Protein AF-V6LAR4-F1 (afdb_monomer)

pLDDT: mean 76.79, std 11.55, range [45.31, 94.69]

Mean predicted aligned error: 15.52 Å

Structure (mmCIF, N/CA/C/O backbone):
data_AF-V6LAR4-F1
#
_entry.id   AF-V6LAR4-F1
#
loop_
_atom_site.group_PDB
_atom_site.id
_atom_site.type_symbol
_atom_site.label_atom_id
_atom_site.label_alt_id
_atom_site.label_comp_id
_atom_site.label_asym_id
_atom_site.label_entity_id
_atom_site.label_seq_id
_atom_site.pdbx_PDB_ins_code
_atom_site.Cartn_x
_atom_site.Cartn_y
_atom_site.Cartn_z
_atom_site.occupancy
_atom_site.B_iso_or_equiv
_atom_site.auth_seq_id
_atom_site.auth_comp_id
_atom_site.auth_asym_id
_atom_site.auth_atom_id
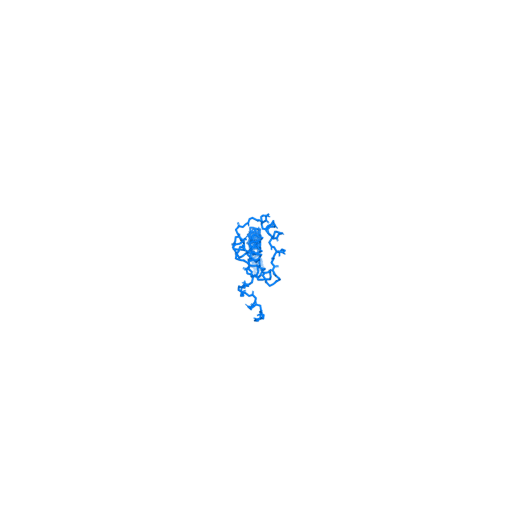_atom_site.pdbx_PDB_model_num
ATOM 1 N N . MET A 1 1 ? -13.701 -19.836 -0.877 1.00 48.59 1 MET A N 1
ATOM 2 C CA . MET A 1 1 ? -13.641 -19.803 0.601 1.00 48.59 1 MET A CA 1
ATOM 3 C C . MET A 1 1 ? -14.770 -20.682 1.117 1.00 48.59 1 MET A C 1
ATOM 5 O O . MET A 1 1 ? -15.840 -20.598 0.533 1.00 48.59 1 MET A O 1
ATOM 9 N N . SER A 1 2 ? -14.527 -21.601 2.062 1.00 45.31 2 SER A N 1
ATOM 10 C CA . SER A 1 2 ? -15.538 -22.602 2.454 1.00 45.31 2 SER A CA 1
ATOM 11 C C . SER A 1 2 ? -16.673 -21.977 3.279 1.00 45.31 2 SER A C 1
ATOM 13 O O . SER A 1 2 ? -16.447 -21.053 4.059 1.00 45.31 2 SER A O 1
ATOM 15 N N . ASP A 1 3 ? -17.891 -22.502 3.130 1.00 54.44 3 ASP A N 1
ATOM 16 C CA . ASP A 1 3 ? -19.118 -22.013 3.788 1.00 54.44 3 ASP A CA 1
ATOM 17 C C . ASP A 1 3 ? -19.076 -22.026 5.329 1.00 54.44 3 ASP A C 1
ATOM 19 O O . ASP A 1 3 ? -19.918 -21.412 5.984 1.00 54.44 3 ASP A O 1
ATOM 23 N N . GLN A 1 4 ? -18.079 -22.672 5.941 1.00 53.44 4 GLN A N 1
ATOM 24 C CA . GLN A 1 4 ? -17.908 -22.680 7.396 1.00 53.44 4 GLN A CA 1
ATOM 25 C C . GLN A 1 4 ? -17.614 -21.291 7.976 1.00 53.44 4 GLN A C 1
ATOM 27 O O . GLN A 1 4 ? -17.989 -21.021 9.114 1.00 53.44 4 GLN A O 1
ATOM 32 N N . TYR A 1 5 ? -16.990 -20.387 7.214 1.00 52.25 5 TYR A N 1
ATOM 33 C CA . TYR A 1 5 ? -16.626 -19.063 7.732 1.00 52.25 5 TYR A CA 1
ATOM 34 C C . TYR A 1 5 ? -17.826 -18.120 7.882 1.00 52.25 5 TYR A C 1
ATOM 36 O O . TYR A 1 5 ? -17.814 -17.247 8.746 1.00 52.25 5 TYR A O 1
ATOM 44 N N . VAL A 1 6 ? -18.892 -18.327 7.101 1.00 54.88 6 VAL A N 1
ATOM 45 C CA . VAL A 1 6 ? -20.103 -17.490 7.138 1.00 54.88 6 VAL A CA 1
ATOM 46 C C . VAL A 1 6 ? -20.845 -17.637 8.471 1.00 54.88 6 VAL A C 1
ATOM 48 O O . VAL A 1 6 ? -21.427 -16.672 8.963 1.00 54.88 6 VAL A O 1
ATOM 51 N N . GLN A 1 7 ? -20.765 -18.808 9.111 1.00 53.41 7 GLN A N 1
ATOM 52 C CA . GLN A 1 7 ? -21.404 -19.062 10.409 1.00 53.41 7 GLN A CA 1
ATOM 53 C C . GLN A 1 7 ? -20.798 -18.218 11.542 1.00 53.41 7 GLN A C 1
ATOM 55 O O . GLN A 1 7 ? -21.497 -17.873 12.491 1.00 53.41 7 GLN A O 1
ATOM 60 N N . TYR A 1 8 ? -19.536 -17.801 11.408 1.00 52.38 8 TYR A N 1
ATOM 61 C CA . TYR A 1 8 ? -18.865 -16.901 12.353 1.00 52.38 8 TYR A CA 1
ATOM 62 C C . TYR A 1 8 ? -19.135 -15.413 12.063 1.00 52.38 8 TYR A C 1
ATOM 64 O O . TYR A 1 8 ? -18.681 -14.536 12.782 1.00 52.38 8 TYR A O 1
ATOM 72 N N . LEU A 1 9 ? -19.907 -15.067 11.031 1.00 53.66 9 LEU A N 1
ATOM 73 C CA . LEU A 1 9 ? -20.339 -13.677 10.823 1.00 53.66 9 LEU A CA 1
ATOM 74 C C . LEU A 1 9 ? -21.584 -13.322 11.654 1.00 53.66 9 LEU A C 1
ATOM 76 O O . LEU A 1 9 ? -21.984 -12.155 11.704 1.00 53.66 9 LEU A O 1
ATOM 80 N N . ILE A 1 10 ? -22.190 -14.306 12.323 1.00 61.09 10 ILE A N 1
ATOM 81 C CA . ILE A 1 10 ? -23.374 -14.131 13.167 1.00 61.09 10 ILE A CA 1
ATOM 82 C C . ILE A 1 10 ? -22.984 -13.330 14.420 1.00 61.09 10 ILE A C 1
ATOM 84 O O . ILE A 1 10 ? -21.944 -13.572 15.028 1.00 61.09 10 ILE A O 1
ATOM 88 N N . LYS A 1 11 ? -23.799 -12.325 14.784 1.00 61.44 11 LYS A N 1
ATOM 89 C CA . LYS A 1 11 ? -23.623 -11.554 16.028 1.00 61.44 11 LYS A CA 1
ATOM 90 C C . LYS A 1 11 ? -23.565 -12.538 17.195 1.00 61.44 11 LYS A C 1
ATOM 92 O O . LYS A 1 11 ? -24.507 -13.302 17.364 1.00 61.44 11 LYS A O 1
ATOM 97 N N . ASP A 1 12 ? -22.488 -12.492 17.971 1.00 66.38 12 ASP A N 1
ATOM 98 C CA . ASP A 1 12 ? -22.388 -13.265 19.204 1.00 66.38 12 ASP A CA 1
ATOM 99 C C . ASP A 1 12 ? -23.382 -12.666 20.223 1.00 66.38 12 ASP A C 1
ATOM 101 O O . ASP A 1 12 ? -23.216 -11.498 20.609 1.00 66.38 12 ASP A O 1
ATOM 105 N N . PRO A 1 13 ? -24.455 -13.397 20.587 1.00 69.00 13 PRO A N 1
ATOM 106 C CA . PRO A 1 13 ? -25.470 -12.904 21.511 1.00 69.00 13 PRO A CA 1
ATOM 107 C C . PRO A 1 13 ? -24.950 -12.807 22.950 1.00 69.00 13 PRO A C 1
ATOM 109 O O . PRO A 1 13 ? -25.534 -12.070 23.741 1.00 69.00 13 PRO A O 1
ATOM 112 N N . ASP A 1 14 ? -23.848 -13.492 23.271 1.00 70.06 14 ASP A N 1
ATOM 113 C CA . ASP A 1 14 ? -23.252 -13.515 24.608 1.00 70.06 14 ASP A CA 1
ATOM 114 C C . ASP A 1 14 ? -22.237 -12.380 24.809 1.00 70.06 14 ASP A C 1
ATOM 116 O O . ASP A 1 14 ? -21.731 -12.166 25.911 1.00 70.06 14 ASP A O 1
ATOM 120 N N . THR A 1 15 ? -21.939 -11.616 23.753 1.00 68.00 15 THR A N 1
ATOM 121 C CA . THR A 1 15 ? -21.092 -10.428 23.864 1.00 68.00 15 THR A CA 1
ATOM 122 C C . THR A 1 15 ? -21.877 -9.284 24.517 1.00 68.00 15 THR A C 1
ATOM 124 O O . THR A 1 15 ? -22.921 -8.887 23.989 1.00 68.00 15 THR A O 1
ATOM 127 N N . PRO A 1 16 ? -21.375 -8.708 25.624 1.00 76.62 16 PRO A N 1
ATOM 128 C CA . PRO A 1 16 ? -21.995 -7.561 26.279 1.00 76.62 16 PRO A CA 1
ATOM 129 C C . PRO A 1 16 ? -22.256 -6.386 25.318 1.00 76.62 16 PRO A C 1
ATOM 131 O O . PRO A 1 16 ? -21.457 -6.106 24.422 1.00 76.62 16 PRO A O 1
ATOM 134 N N . GLN A 1 17 ? -23.383 -5.686 25.488 1.00 78.31 17 GLN A N 1
ATOM 135 C CA . GLN A 1 17 ? -23.790 -4.604 24.577 1.00 78.31 17 GLN A CA 1
ATOM 136 C C . GLN A 1 17 ? -22.780 -3.444 24.541 1.00 78.31 17 GLN A C 1
ATOM 138 O O . GLN A 1 17 ? -22.516 -2.900 23.474 1.00 78.31 17 GLN A O 1
ATOM 143 N N . ASP A 1 18 ? -22.154 -3.119 25.672 1.00 78.62 18 ASP A N 1
ATOM 144 C CA . ASP A 1 18 ? -21.065 -2.138 25.757 1.00 78.62 18 ASP A CA 1
ATOM 145 C C . ASP A 1 18 ? -19.860 -2.531 24.886 1.00 78.62 18 ASP A C 1
ATOM 147 O O . ASP A 1 18 ? -19.221 -1.680 24.269 1.00 78.62 18 ASP A O 1
ATOM 151 N N . THR A 1 19 ? -19.584 -3.830 24.779 1.00 71.56 19 THR A N 1
ATOM 152 C CA . THR A 1 19 ? -18.537 -4.377 23.914 1.00 71.56 19 THR A CA 1
ATOM 153 C C . THR A 1 19 ? -18.937 -4.286 22.440 1.00 71.56 19 THR A C 1
ATOM 155 O O . THR A 1 19 ? -18.099 -3.943 21.608 1.00 71.56 19 THR A O 1
ATOM 158 N N . HIS A 1 20 ? -20.213 -4.513 22.099 1.00 73.75 20 HIS A N 1
ATOM 159 C CA . HIS A 1 20 ? -20.730 -4.272 20.741 1.00 73.75 20 HIS A CA 1
ATOM 160 C C . HIS A 1 20 ? -20.612 -2.800 20.333 1.00 73.75 20 HIS A C 1
ATOM 162 O O . HIS A 1 20 ? -20.151 -2.508 19.228 1.00 73.75 20 HIS A O 1
ATOM 168 N N . ASP A 1 21 ? -20.980 -1.880 21.222 1.00 80.00 21 ASP A N 1
ATOM 169 C CA . ASP A 1 21 ? -20.901 -0.439 20.967 1.00 80.00 21 ASP A CA 1
ATOM 170 C C . ASP A 1 21 ? -19.437 0.009 20.824 1.00 80.00 21 ASP A C 1
ATOM 172 O O . ASP A 1 21 ? -19.090 0.763 19.912 1.00 80.00 21 ASP A O 1
ATOM 176 N N . ALA A 1 22 ? -18.543 -0.531 21.660 1.00 77.25 22 ALA A N 1
ATOM 177 C CA . ALA A 1 22 ? -17.107 -0.297 21.557 1.00 77.25 22 ALA A CA 1
ATOM 178 C C . ALA A 1 22 ? -16.518 -0.829 20.237 1.00 77.25 22 ALA A C 1
ATOM 180 O O . ALA A 1 22 ? -15.659 -0.169 19.651 1.00 77.25 22 ALA A O 1
ATOM 181 N N . ILE A 1 23 ? -16.970 -1.995 19.753 1.00 79.94 23 ILE A N 1
ATOM 182 C CA . ILE A 1 23 ? -16.545 -2.570 18.465 1.00 79.94 23 ILE A CA 1
ATOM 183 C C . ILE A 1 23 ? -16.976 -1.670 17.301 1.00 79.94 23 ILE A C 1
ATOM 185 O O . ILE A 1 23 ? -16.2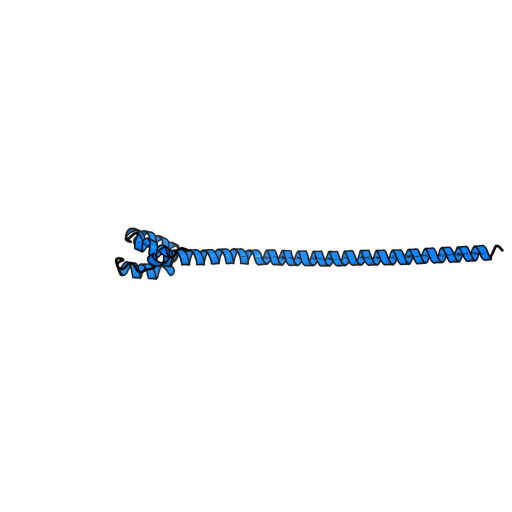04 -1.478 16.362 1.00 79.94 23 ILE A O 1
ATOM 189 N N . ALA A 1 24 ? -18.179 -1.094 17.358 1.00 80.81 24 ALA A N 1
ATOM 190 C CA . ALA A 1 24 ? -18.689 -0.213 16.308 1.00 80.81 24 ALA A CA 1
ATOM 191 C C . ALA A 1 24 ? -17.861 1.077 16.152 1.00 80.81 24 ALA A C 1
ATOM 193 O O . ALA A 1 24 ? -17.756 1.603 15.046 1.00 80.81 24 ALA A O 1
ATOM 194 N N . LEU A 1 25 ? -17.245 1.556 17.237 1.00 84.50 25 LEU A N 1
ATOM 195 C CA . LEU A 1 25 ? -16.359 2.725 17.233 1.00 84.50 25 LEU A CA 1
ATOM 196 C C . LEU A 1 25 ? -14.946 2.410 16.727 1.00 84.50 25 LEU A C 1
ATOM 198 O O . LEU A 1 25 ? -14.218 3.318 16.340 1.00 84.50 25 LEU A O 1
ATOM 202 N N . TYR A 1 26 ? -14.541 1.140 16.702 1.00 85.56 26 TYR A N 1
ATOM 203 C CA . TYR A 1 26 ? -13.178 0.743 16.351 1.00 85.56 26 TYR A CA 1
ATOM 204 C C . TYR A 1 26 ? -12.663 1.290 15.002 1.00 85.56 26 TYR A C 1
ATOM 206 O O . TYR A 1 26 ? -11.536 1.788 14.972 1.00 85.56 26 TYR A O 1
ATOM 214 N N . PRO A 1 27 ? -13.441 1.268 13.895 1.00 81.56 27 PRO A N 1
ATOM 215 C CA . PRO A 1 27 ? -12.965 1.739 12.591 1.00 81.56 27 PRO A CA 1
ATOM 216 C C . PRO A 1 27 ? -12.673 3.240 12.526 1.00 81.56 27 PRO A C 1
ATOM 218 O O . PRO A 1 27 ? -11.991 3.679 11.604 1.00 81.56 27 PRO A O 1
ATOM 221 N N . THR A 1 28 ? -13.216 4.034 13.455 1.00 84.88 28 THR A N 1
ATOM 222 C CA . THR A 1 28 ? -13.037 5.493 13.471 1.00 84.88 28 THR A CA 1
ATOM 223 C C . THR A 1 28 ? -11.845 5.932 14.315 1.00 84.88 28 THR A C 1
ATOM 225 O O . THR A 1 28 ? -11.520 7.114 14.337 1.00 84.88 28 THR A O 1
ATOM 228 N N . LEU A 1 29 ? -11.222 5.002 15.039 1.00 84.31 29 LEU A N 1
ATOM 229 C CA . LEU A 1 29 ? -10.067 5.269 15.888 1.00 84.31 29 LEU A CA 1
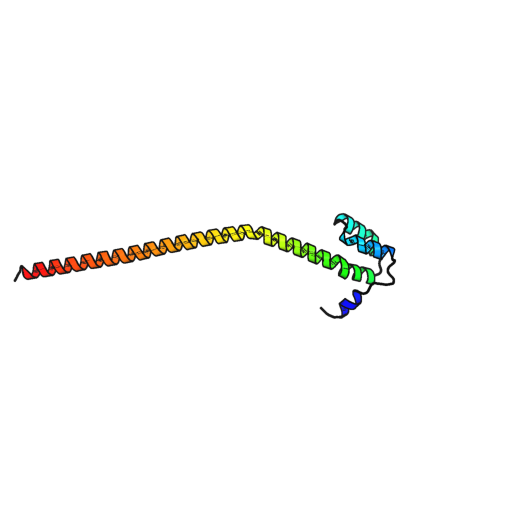ATOM 230 C C . LEU A 1 29 ? -8.794 5.407 15.046 1.00 84.31 29 LEU A C 1
ATOM 232 O O . LEU A 1 29 ? -8.610 4.689 14.059 1.00 84.31 29 LEU A O 1
ATOM 236 N N . THR A 1 30 ? -7.876 6.267 15.485 1.00 86.81 30 THR A N 1
ATOM 237 C CA . THR A 1 30 ? -6.505 6.320 14.955 1.00 86.81 30 THR A CA 1
ATOM 238 C C . THR A 1 30 ? -5.749 5.018 15.241 1.00 86.81 30 THR A C 1
ATOM 240 O O . THR A 1 30 ? -6.108 4.256 16.138 1.00 86.81 30 THR A O 1
ATOM 243 N N . SER A 1 31 ? -4.645 4.758 14.535 1.00 80.12 31 SER A N 1
ATOM 244 C CA . SER A 1 31 ? -3.851 3.532 14.728 1.00 80.12 31 SER A CA 1
ATOM 245 C C . SER A 1 31 ? -3.349 3.342 16.168 1.00 80.12 31 SER A C 1
ATOM 247 O O . SER A 1 31 ? -3.262 2.210 16.656 1.00 80.12 31 SER A O 1
ATOM 249 N N . GLU A 1 32 ? -3.031 4.436 16.865 1.00 85.00 32 GLU A N 1
ATOM 250 C CA . GLU A 1 32 ? -2.610 4.408 18.270 1.00 85.00 32 GLU A CA 1
ATOM 251 C C . GLU A 1 32 ? -3.788 4.088 19.202 1.00 85.00 32 GLU A C 1
ATOM 253 O O . GLU A 1 32 ? -3.693 3.192 20.047 1.00 85.00 32 GLU A O 1
ATOM 258 N N . GLU A 1 33 ? -4.937 4.729 18.990 1.00 88.25 33 GLU A N 1
ATOM 259 C CA . GLU A 1 33 ? -6.168 4.462 19.739 1.00 88.25 33 GLU A CA 1
ATOM 260 C C . GLU A 1 33 ? -6.677 3.035 19.513 1.00 88.25 33 GLU A C 1
ATOM 262 O O . GLU A 1 33 ? -7.054 2.359 20.467 1.00 88.25 33 GLU A O 1
ATOM 267 N N . GLN A 1 34 ? -6.603 2.515 18.286 1.00 85.25 34 GLN A N 1
ATOM 268 C CA . GLN A 1 34 ? -6.924 1.123 17.961 1.00 85.25 34 GLN A CA 1
ATOM 269 C C . GLN A 1 34 ? -6.034 0.131 18.719 1.00 85.25 34 GLN A C 1
ATOM 271 O O . GLN A 1 34 ? -6.478 -0.960 19.091 1.00 85.25 34 GLN A O 1
ATOM 276 N N . ARG A 1 35 ? -4.757 0.468 18.941 1.00 85.00 35 ARG A N 1
ATOM 277 C CA . ARG A 1 35 ? -3.829 -0.363 19.720 1.00 85.00 35 ARG A CA 1
ATOM 278 C C . ARG A 1 35 ? -4.228 -0.387 21.192 1.00 85.00 35 ARG A C 1
ATOM 280 O O . ARG A 1 35 ? -4.337 -1.470 21.765 1.00 85.00 35 ARG A O 1
ATOM 287 N N . THR A 1 36 ? -4.504 0.781 21.765 1.00 88.44 36 THR A N 1
ATOM 288 C CA . THR A 1 36 ? -4.977 0.920 23.149 1.00 88.44 36 THR A CA 1
ATOM 289 C C . THR A 1 36 ? -6.312 0.207 23.352 1.00 88.44 36 THR A C 1
ATOM 291 O O . THR A 1 36 ? -6.457 -0.581 24.287 1.00 88.44 36 THR A O 1
ATOM 294 N N . TRP A 1 37 ? -7.250 0.385 22.422 1.00 89.31 37 TRP A N 1
ATOM 295 C CA . TRP A 1 37 ? -8.551 -0.275 22.432 1.00 89.31 37 TRP A CA 1
ATOM 296 C C . TRP A 1 37 ? -8.412 -1.802 22.413 1.00 89.31 37 TRP A C 1
ATOM 298 O O . TRP A 1 37 ? -8.998 -2.477 23.258 1.00 89.31 37 TRP A O 1
ATOM 308 N N . ARG A 1 38 ? -7.578 -2.365 21.521 1.00 87.62 38 ARG A N 1
ATOM 309 C CA . ARG A 1 38 ? -7.355 -3.823 21.444 1.00 87.62 38 ARG A CA 1
ATOM 310 C C . ARG A 1 38 ? -6.844 -4.388 22.767 1.00 87.62 38 ARG A C 1
ATOM 312 O O . ARG A 1 38 ? -7.348 -5.409 23.222 1.00 87.62 38 ARG A O 1
ATOM 319 N N . ASN A 1 39 ? -5.899 -3.702 23.405 1.00 86.00 39 ASN A N 1
ATOM 320 C CA . ASN A 1 39 ? -5.340 -4.129 24.688 1.00 86.00 39 ASN A CA 1
ATOM 321 C C . ASN A 1 39 ? -6.369 -4.080 25.827 1.00 86.00 39 ASN A C 1
ATOM 323 O O . ASN A 1 39 ? -6.315 -4.902 26.738 1.00 86.00 39 ASN A O 1
ATOM 327 N N . GLN A 1 40 ? -7.308 -3.132 25.782 1.00 86.88 40 GLN A N 1
ATOM 328 C CA . GLN A 1 40 ? -8.351 -2.985 26.796 1.00 86.88 40 GLN A CA 1
ATOM 329 C C . GLN A 1 40 ? -9.504 -3.982 26.617 1.00 86.88 40 GLN A C 1
ATOM 331 O O . GLN A 1 40 ? -10.050 -4.462 27.615 1.00 86.88 40 GLN A O 1
ATOM 336 N N . TRP A 1 41 ? -9.903 -4.251 25.372 1.00 82.81 41 TRP A N 1
ATOM 337 C CA . TRP A 1 41 ? -11.165 -4.925 25.064 1.00 82.81 41 TRP A CA 1
ATOM 338 C C . TRP A 1 41 ? -11.005 -6.377 24.615 1.00 82.81 41 TRP A C 1
ATOM 340 O O . TRP A 1 41 ? -11.806 -7.204 25.041 1.00 82.81 41 TRP A O 1
ATOM 350 N N . LEU A 1 42 ? -9.959 -6.734 23.856 1.00 84.06 42 LEU A N 1
ATOM 351 C CA . LEU A 1 42 ? -9.766 -8.128 23.422 1.00 84.06 42 LEU A CA 1
ATOM 352 C C . LEU A 1 42 ? -9.663 -9.117 24.595 1.00 84.06 42 LEU A C 1
ATOM 354 O O . LEU A 1 42 ? -10.303 -10.162 24.515 1.00 84.06 42 LEU A O 1
ATOM 358 N N . PRO A 1 43 ? -8.959 -8.821 25.710 1.00 85.88 43 PRO A N 1
ATOM 359 C CA . PRO A 1 43 ? -8.893 -9.754 26.838 1.00 85.88 43 PRO A CA 1
ATOM 360 C C . PRO A 1 43 ? -10.236 -9.994 27.542 1.00 85.88 43 PRO A C 1
ATOM 362 O O . PRO A 1 43 ? -10.360 -10.947 28.303 1.00 85.88 43 PRO A O 1
ATOM 365 N N . LYS A 1 44 ? -11.224 -9.116 27.327 1.00 82.19 44 LYS A N 1
ATOM 366 C CA . LYS A 1 44 ? -12.565 -9.202 27.925 1.00 82.19 44 LYS A CA 1
ATOM 367 C C . LYS A 1 44 ? -13.568 -9.924 27.022 1.00 82.19 44 LYS A C 1
ATOM 369 O O . LYS A 1 44 ? -14.687 -10.182 27.450 1.00 82.19 44 LYS A O 1
ATOM 374 N N . MET A 1 45 ? -13.186 -10.215 25.781 1.00 80.25 45 MET A N 1
ATOM 375 C CA . MET A 1 45 ? -14.039 -10.864 24.794 1.00 80.25 45 MET A CA 1
ATOM 376 C C . MET A 1 45 ? -13.858 -12.379 24.825 1.00 80.25 45 MET A C 1
ATOM 378 O O . MET A 1 45 ? -12.753 -12.892 25.006 1.00 80.25 45 MET A O 1
ATOM 382 N N . HIS A 1 46 ? -14.942 -13.108 24.569 1.00 81.31 46 HIS A N 1
ATOM 383 C CA . HIS A 1 46 ? -14.853 -14.534 24.283 1.00 81.31 46 HIS A CA 1
ATOM 384 C C . HIS A 1 46 ? -14.171 -14.787 22.935 1.00 81.31 46 HIS A C 1
ATOM 386 O O . HIS A 1 46 ? -14.182 -13.950 22.034 1.00 81.31 46 HIS A O 1
ATOM 392 N N . GLN A 1 47 ? -13.599 -15.982 22.777 1.00 78.50 47 GLN A N 1
ATOM 393 C CA . GLN A 1 47 ? -12.855 -16.360 21.575 1.00 78.50 47 GLN A CA 1
ATOM 394 C C . GLN A 1 47 ? -13.684 -16.210 20.288 1.00 78.50 47 GLN A C 1
ATOM 396 O O . GLN A 1 47 ? -13.154 -15.765 19.273 1.00 78.50 47 GLN A O 1
ATOM 401 N N . VAL A 1 48 ? -14.984 -16.524 20.342 1.00 79.94 48 VAL A N 1
ATOM 402 C CA . VAL A 1 48 ? -15.917 -16.340 19.219 1.00 79.94 48 VAL A CA 1
ATOM 403 C C . VAL A 1 48 ? -16.068 -14.855 18.878 1.00 79.94 48 VAL A C 1
ATOM 405 O O . VAL A 1 48 ? -15.874 -14.475 17.728 1.00 79.94 48 VAL A O 1
ATOM 408 N N . ALA A 1 49 ? -16.301 -13.994 19.868 1.00 78.06 49 ALA A N 1
ATOM 409 C CA . ALA A 1 49 ? -16.379 -12.547 19.676 1.00 78.06 49 ALA A CA 1
ATOM 410 C C . ALA A 1 49 ? -15.087 -11.942 19.096 1.00 78.06 49 ALA A C 1
ATOM 412 O O . ALA A 1 49 ? -15.155 -11.119 18.184 1.00 78.06 49 ALA A O 1
ATOM 413 N N . ILE A 1 50 ? -13.911 -12.390 19.557 1.00 82.56 50 ILE A N 1
ATOM 414 C CA . ILE A 1 50 ? -12.608 -11.975 19.004 1.00 82.56 50 ILE A CA 1
ATOM 415 C C . ILE A 1 50 ? -12.503 -12.371 17.528 1.00 82.56 50 ILE A C 1
ATOM 417 O O . ILE A 1 50 ? -12.083 -11.568 16.694 1.00 82.56 50 ILE A O 1
ATOM 421 N N . TRP A 1 51 ? -12.899 -13.600 17.195 1.00 82.00 51 TRP A N 1
ATOM 422 C CA . TRP A 1 51 ? -12.865 -14.099 15.824 1.00 82.00 51 TRP A CA 1
ATOM 423 C C . TRP A 1 51 ? -13.814 -13.315 14.911 1.00 82.00 51 TRP A C 1
ATOM 425 O O . TRP A 1 51 ? -13.434 -12.904 13.814 1.00 82.00 51 TRP A O 1
ATOM 435 N N . ASN A 1 52 ? -15.021 -13.026 15.396 1.00 78.38 52 ASN A N 1
ATOM 436 C CA . ASN A 1 52 ? -16.023 -12.253 14.669 1.00 78.38 52 ASN A CA 1
ATOM 437 C C . ASN A 1 52 ? -15.554 -10.808 14.456 1.00 78.38 52 ASN A C 1
ATOM 439 O O . ASN A 1 52 ? -15.707 -10.264 13.363 1.00 78.38 52 ASN A O 1
ATOM 443 N N . PHE A 1 53 ? -14.943 -10.198 15.474 1.00 81.00 53 PHE A N 1
ATOM 444 C CA . PHE A 1 53 ? -14.319 -8.883 15.372 1.00 81.00 53 PHE A CA 1
ATOM 445 C C . PHE A 1 53 ? -13.195 -8.869 14.328 1.00 81.00 53 PHE A C 1
ATOM 447 O O . PHE A 1 53 ? -13.154 -7.969 13.487 1.00 81.00 53 PHE A O 1
ATOM 454 N N . TYR A 1 54 ? -12.331 -9.891 14.324 1.00 82.50 54 TYR A N 1
ATOM 455 C CA . TYR A 1 54 ? -11.258 -10.001 13.339 1.00 82.50 54 TYR A CA 1
ATOM 456 C C . TYR A 1 54 ? -11.806 -10.001 11.906 1.00 82.50 54 TYR A C 1
ATOM 458 O O . TYR A 1 54 ? -11.418 -9.162 11.098 1.00 82.50 54 TYR A O 1
ATOM 466 N N . TRP A 1 55 ? -12.758 -10.882 11.595 1.00 79.62 55 TRP A N 1
ATOM 467 C CA . TRP A 1 55 ? -13.259 -11.029 10.225 1.00 79.62 55 TRP A CA 1
ATOM 468 C C . TRP A 1 55 ? -14.192 -9.913 9.766 1.00 79.62 55 TRP A C 1
ATOM 470 O O . TRP A 1 55 ? -14.203 -9.583 8.583 1.00 79.62 55 TRP A O 1
ATOM 480 N N . ARG A 1 56 ? -14.990 -9.334 10.668 1.00 76.75 56 ARG A N 1
ATOM 481 C CA . ARG A 1 56 ? -15.969 -8.302 10.296 1.00 76.75 56 ARG A CA 1
ATOM 482 C C . ARG A 1 56 ? -15.386 -6.899 10.271 1.00 76.75 56 ARG A C 1
ATOM 484 O O . ARG A 1 56 ? -15.937 -6.057 9.571 1.00 76.75 56 ARG A O 1
ATOM 491 N N . ILE A 1 57 ? -14.338 -6.645 11.054 1.00 79.94 57 ILE A N 1
ATOM 492 C CA . ILE A 1 57 ? -13.834 -5.292 11.292 1.00 79.94 57 ILE A CA 1
ATOM 493 C C . ILE A 1 57 ? -12.351 -5.174 10.945 1.00 79.94 57 ILE A C 1
ATOM 495 O O . ILE A 1 57 ? -12.013 -4.370 10.084 1.00 79.94 57 ILE A O 1
ATOM 499 N N . LEU A 1 58 ? -11.468 -5.968 11.563 1.00 79.88 58 LEU A N 1
ATOM 500 C CA . LEU A 1 58 ? -10.021 -5.839 11.321 1.00 79.88 58 LEU A CA 1
ATOM 501 C C . LEU A 1 58 ? -9.646 -6.189 9.882 1.00 79.88 58 LEU A C 1
ATOM 503 O O . LEU A 1 58 ? -8.989 -5.396 9.219 1.00 79.88 58 LEU A O 1
ATOM 507 N N . ARG A 1 59 ? -10.092 -7.348 9.392 1.00 78.00 59 ARG A N 1
ATOM 508 C CA . ARG A 1 59 ? -9.723 -7.859 8.071 1.00 78.00 59 ARG A CA 1
ATOM 509 C C . ARG A 1 59 ? -10.113 -6.898 6.936 1.00 78.00 59 ARG A C 1
ATOM 511 O O . ARG A 1 59 ? -9.241 -6.596 6.132 1.00 78.00 59 ARG A O 1
ATOM 518 N N . PRO A 1 60 ? -11.340 -6.339 6.880 1.00 76.44 60 PRO A N 1
ATOM 519 C CA . PRO A 1 60 ? -11.683 -5.351 5.856 1.00 76.44 60 PRO A CA 1
ATOM 520 C C . PRO A 1 60 ? -10.862 -4.056 5.929 1.00 76.44 60 PRO A C 1
ATOM 522 O O . PRO A 1 60 ? -10.585 -3.462 4.891 1.00 76.44 60 PRO A O 1
ATOM 525 N N . ILE A 1 61 ? -10.482 -3.606 7.132 1.00 73.06 61 ILE A N 1
ATOM 526 C CA . ILE A 1 61 ? -9.616 -2.429 7.306 1.00 73.06 61 ILE A CA 1
ATOM 527 C C . ILE A 1 61 ? -8.205 -2.747 6.797 1.00 73.06 61 ILE A C 1
ATOM 529 O O . ILE A 1 61 ? -7.662 -1.975 6.018 1.00 73.06 61 ILE A O 1
ATOM 533 N N . GLU A 1 62 ? -7.641 -3.900 7.167 1.00 74.62 62 GLU A N 1
ATOM 534 C CA . GLU A 1 62 ? -6.328 -4.358 6.690 1.00 74.62 62 GLU A CA 1
ATOM 535 C C . GLU A 1 62 ? -6.298 -4.525 5.166 1.00 74.62 62 GLU A C 1
ATOM 537 O O . GLU A 1 62 ? -5.345 -4.091 4.520 1.00 74.62 62 GLU A O 1
ATOM 542 N N . ASP A 1 63 ? -7.349 -5.106 4.584 1.00 76.12 63 ASP A N 1
ATOM 543 C CA . ASP A 1 63 ? -7.471 -5.268 3.137 1.00 76.12 63 ASP A CA 1
ATOM 544 C C . ASP A 1 63 ? -7.581 -3.897 2.440 1.00 76.12 63 ASP A C 1
ATOM 546 O O . ASP A 1 63 ? -6.932 -3.681 1.416 1.00 76.12 63 ASP A O 1
ATOM 550 N N . ARG A 1 64 ? -8.343 -2.941 2.996 1.00 71.94 64 ARG A N 1
ATOM 551 C CA . ARG A 1 64 ? -8.464 -1.577 2.449 1.00 71.94 64 ARG A CA 1
ATOM 552 C C . ARG A 1 64 ? -7.148 -0.811 2.538 1.00 71.94 64 ARG A C 1
ATOM 554 O O . ARG A 1 64 ? -6.682 -0.306 1.523 1.00 71.94 64 ARG A O 1
ATOM 561 N N . ASP A 1 65 ? -6.548 -0.748 3.720 1.00 74.00 65 ASP A N 1
ATOM 562 C CA . ASP A 1 65 ? -5.315 0.001 3.962 1.00 74.00 65 ASP A CA 1
ATOM 563 C C . ASP A 1 65 ? -4.134 -0.631 3.194 1.00 74.00 65 ASP A C 1
ATOM 565 O O . ASP A 1 65 ? -3.256 0.069 2.687 1.00 74.00 65 ASP A O 1
ATOM 569 N N . GLY A 1 66 ? 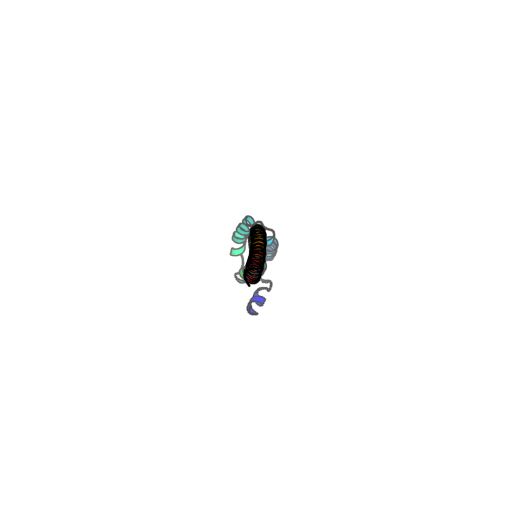-4.121 -1.963 3.052 1.00 72.62 66 GLY A N 1
ATOM 570 C CA . GLY A 1 66 ? -3.180 -2.684 2.194 1.00 72.62 66 GLY A CA 1
ATOM 571 C C . GLY A 1 66 ? -3.383 -2.369 0.712 1.00 72.62 66 GLY A C 1
ATOM 572 O O . GLY A 1 66 ? -2.414 -2.097 0.008 1.00 72.62 66 GLY A O 1
ATOM 573 N N . THR A 1 67 ? -4.633 -2.337 0.247 1.00 65.38 67 THR A N 1
ATOM 574 C CA . THR A 1 67 ? -4.968 -1.940 -1.131 1.00 65.38 67 THR A CA 1
ATOM 575 C C . THR A 1 67 ? -4.562 -0.492 -1.408 1.00 65.38 67 THR A C 1
ATOM 577 O O . THR A 1 67 ? -4.038 -0.199 -2.476 1.00 65.38 67 THR A O 1
ATOM 580 N N . GLU A 1 68 ? -4.749 0.409 -0.444 1.00 68.12 68 GLU A N 1
ATOM 581 C CA . GLU A 1 68 ? -4.388 1.822 -0.569 1.00 68.12 68 GLU A CA 1
ATOM 582 C C . GLU A 1 68 ? -2.868 2.023 -0.617 1.00 68.12 68 GLU A C 1
ATOM 584 O O . GLU A 1 68 ? -2.381 2.796 -1.438 1.00 68.12 68 GLU A O 1
ATOM 589 N N . LYS A 1 69 ? -2.096 1.262 0.172 1.00 68.56 69 LYS A N 1
ATOM 590 C CA . LYS A 1 69 ? -0.629 1.227 0.046 1.00 68.56 69 LYS A CA 1
ATOM 591 C C . LYS A 1 69 ? -0.168 0.720 -1.316 1.00 68.56 69 LYS A C 1
ATOM 593 O O . LYS A 1 69 ? 0.693 1.342 -1.924 1.00 68.56 69 LYS A O 1
ATOM 598 N N . VAL A 1 70 ? -0.753 -0.374 -1.803 1.00 60.47 70 VAL A N 1
ATOM 599 C CA . VAL A 1 70 ? -0.428 -0.917 -3.131 1.00 60.47 70 VAL A CA 1
ATOM 600 C C . VAL A 1 70 ? -0.770 0.094 -4.229 1.00 60.47 70 VAL A C 1
ATOM 602 O O . VAL A 1 70 ? 0.017 0.277 -5.150 1.00 60.47 70 VAL A O 1
ATOM 605 N N . ALA A 1 71 ? -1.902 0.793 -4.121 1.00 64.38 71 ALA A N 1
ATOM 606 C CA . ALA A 1 71 ? -2.268 1.851 -5.059 1.00 64.38 71 ALA A CA 1
ATOM 607 C C . ALA A 1 71 ? -1.267 3.018 -5.032 1.00 64.38 71 ALA A C 1
ATOM 609 O O . ALA A 1 71 ? -0.844 3.468 -6.088 1.00 64.38 71 ALA A O 1
ATOM 610 N N . GLN A 1 72 ? -0.826 3.454 -3.846 1.00 67.44 72 GLN A N 1
ATOM 611 C CA . GLN A 1 72 ? 0.190 4.505 -3.709 1.00 67.44 72 GLN A CA 1
ATOM 612 C C . GLN A 1 72 ? 1.550 4.101 -4.292 1.00 67.44 72 GLN A C 1
ATOM 614 O O . GLN A 1 72 ? 2.211 4.932 -4.909 1.00 67.44 72 GLN A O 1
ATOM 619 N N . GLU A 1 73 ? 1.974 2.849 -4.106 1.00 66.62 73 GLU A N 1
ATOM 620 C CA . GLU A 1 73 ? 3.210 2.326 -4.705 1.00 66.62 73 GLU A CA 1
ATOM 621 C C . GLU A 1 73 ? 3.111 2.289 -6.237 1.00 66.62 73 GLU A C 1
ATOM 623 O O . GLU A 1 73 ? 4.015 2.764 -6.918 1.00 66.62 73 GLU A O 1
ATOM 628 N N . ILE A 1 74 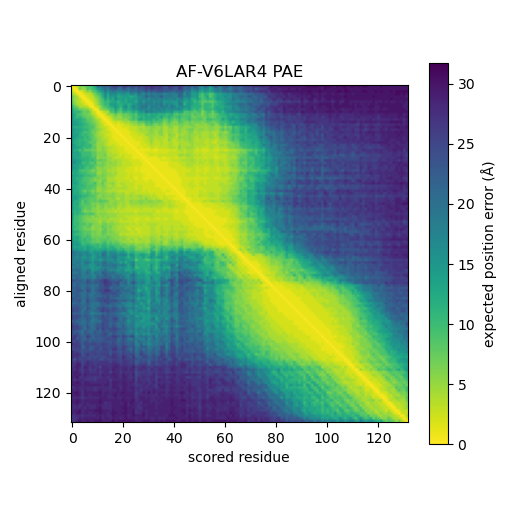? 1.981 1.823 -6.781 1.00 61.16 74 ILE A N 1
ATOM 629 C CA . ILE A 1 74 ? 1.728 1.833 -8.229 1.00 61.16 74 ILE A CA 1
ATOM 630 C C . ILE A 1 74 ? 1.725 3.269 -8.770 1.00 61.16 74 ILE A C 1
ATOM 632 O O . ILE A 1 74 ? 2.393 3.545 -9.764 1.00 61.16 74 ILE A O 1
ATOM 636 N N . ASP A 1 75 ? 1.022 4.192 -8.111 1.00 67.94 75 ASP A N 1
ATOM 637 C CA . ASP A 1 75 ? 0.934 5.592 -8.536 1.00 67.94 75 ASP A CA 1
ATOM 638 C C . ASP A 1 75 ? 2.291 6.311 -8.470 1.00 67.94 75 ASP A C 1
ATOM 640 O O . ASP A 1 75 ? 2.567 7.184 -9.295 1.00 67.94 75 ASP A O 1
ATOM 644 N N . ALA A 1 76 ? 3.163 5.937 -7.529 1.00 72.19 76 ALA A N 1
ATOM 645 C CA . ALA A 1 76 ? 4.520 6.473 -7.435 1.00 72.19 76 ALA A CA 1
ATOM 646 C C . ALA A 1 76 ? 5.423 6.027 -8.599 1.00 72.19 76 ALA A C 1
ATOM 648 O O . ALA A 1 76 ? 6.311 6.783 -9.003 1.00 72.19 76 ALA A O 1
ATOM 649 N N . ASP A 1 77 ? 5.179 4.841 -9.161 1.00 76.25 77 ASP A N 1
ATOM 650 C CA . ASP A 1 77 ? 5.959 4.283 -10.271 1.00 76.25 77 ASP A CA 1
ATOM 651 C C . ASP A 1 77 ? 5.495 4.789 -11.651 1.00 76.25 77 ASP A C 1
ATOM 653 O O . ASP A 1 77 ? 6.283 4.808 -12.604 1.00 76.25 77 ASP A O 1
ATOM 657 N N . ILE A 1 78 ? 4.244 5.254 -11.776 1.00 75.50 78 ILE A N 1
ATOM 658 C CA . ILE A 1 78 ? 3.670 5.751 -13.042 1.00 75.50 78 ILE A CA 1
ATOM 659 C C . ILE A 1 78 ? 4.535 6.848 -13.698 1.00 75.50 78 ILE A C 1
ATOM 661 O O . ILE A 1 78 ? 4.856 6.698 -14.879 1.00 75.50 78 ILE A O 1
ATOM 665 N N . PRO A 1 79 ? 4.993 7.909 -12.999 1.00 84.12 79 PRO A N 1
ATOM 666 C CA . PRO A 1 79 ? 5.805 8.958 -13.620 1.00 84.12 79 PRO A CA 1
ATOM 667 C C . PRO A 1 79 ? 7.132 8.453 -14.200 1.00 84.12 79 PRO A C 1
ATOM 669 O O . PRO A 1 79 ? 7.588 8.941 -15.236 1.00 84.12 79 PRO A O 1
ATOM 672 N N . ALA A 1 80 ? 7.762 7.471 -13.546 1.00 85.50 80 ALA A N 1
ATOM 673 C CA . ALA A 1 80 ? 9.007 6.878 -14.025 1.00 85.50 80 ALA A CA 1
ATOM 674 C C . ALA A 1 80 ? 8.772 6.044 -15.292 1.00 85.50 80 ALA A C 1
ATOM 676 O O . ALA A 1 80 ? 9.547 6.134 -16.246 1.00 85.50 80 ALA A O 1
ATOM 677 N N . LEU A 1 81 ? 7.674 5.285 -15.335 1.00 79.06 81 LEU A N 1
ATOM 678 C CA . LEU A 1 81 ? 7.273 4.513 -16.511 1.00 79.06 81 LEU A CA 1
ATOM 679 C C . LEU A 1 81 ? 6.875 5.416 -17.688 1.00 79.06 81 LEU A C 1
ATOM 681 O O . LEU A 1 81 ? 7.243 5.134 -18.828 1.00 79.06 81 LEU A O 1
ATOM 685 N N . GLU A 1 82 ? 6.180 6.528 -17.436 1.00 89.19 82 GLU A N 1
ATOM 686 C CA . GLU A 1 82 ? 5.862 7.527 -18.464 1.00 89.19 82 GLU A CA 1
ATOM 687 C C . GLU A 1 82 ? 7.122 8.180 -19.046 1.00 89.19 82 GLU A C 1
ATOM 689 O O . GLU A 1 82 ? 7.187 8.435 -20.254 1.00 89.19 82 GLU A O 1
ATOM 694 N N . LEU A 1 83 ? 8.134 8.432 -18.209 1.00 91.19 83 LEU A N 1
ATOM 695 C CA . LEU A 1 83 ? 9.424 8.947 -18.659 1.00 91.19 83 LEU A CA 1
ATOM 696 C C . LEU A 1 83 ? 10.145 7.928 -19.548 1.00 91.19 83 LEU A C 1
ATOM 698 O O . LEU A 1 83 ? 10.520 8.272 -20.668 1.00 91.19 83 LEU A O 1
ATOM 702 N N . GLN A 1 84 ? 10.254 6.673 -19.102 1.00 88.56 84 GLN A N 1
ATOM 703 C CA . GLN A 1 84 ? 10.863 5.593 -19.888 1.00 88.56 84 GLN A CA 1
ATOM 704 C C . GLN A 1 84 ? 10.150 5.388 -21.229 1.00 88.56 84 GLN A C 1
ATOM 706 O O . GLN A 1 84 ? 10.796 5.192 -22.258 1.00 88.56 84 GLN A O 1
ATOM 711 N N . LEU A 1 85 ? 8.816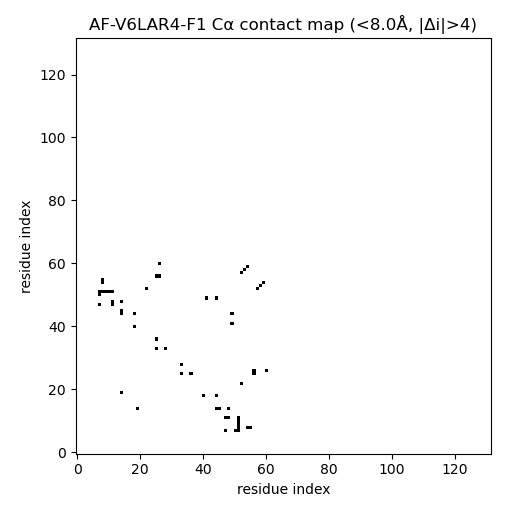 5.471 -21.244 1.00 90.00 85 LEU A N 1
ATOM 712 C CA . LEU A 1 85 ? 8.036 5.373 -22.475 1.00 90.00 85 LEU A CA 1
ATOM 713 C C . LEU A 1 85 ? 8.372 6.514 -23.441 1.00 90.00 85 LEU A C 1
ATOM 715 O O . LEU A 1 85 ? 8.529 6.277 -24.639 1.00 90.00 85 LEU A O 1
ATOM 719 N N . ARG A 1 86 ? 8.497 7.744 -22.932 1.00 92.00 86 ARG A N 1
ATOM 720 C CA . ARG A 1 86 ? 8.843 8.914 -23.745 1.00 92.00 86 ARG A CA 1
ATOM 721 C C . ARG A 1 86 ? 10.260 8.809 -24.311 1.00 92.00 86 ARG A C 1
ATOM 723 O O . ARG A 1 86 ? 10.462 9.111 -25.484 1.00 92.00 86 ARG A O 1
ATOM 730 N N . GLU A 1 87 ? 11.215 8.349 -23.508 1.00 93.38 87 GLU A N 1
ATOM 731 C CA . GLU A 1 87 ? 12.598 8.107 -23.938 1.00 93.38 87 GLU A CA 1
ATOM 732 C C . GLU A 1 87 ? 12.659 7.032 -25.030 1.00 93.38 87 GLU A C 1
ATOM 734 O O . GLU A 1 87 ? 13.214 7.273 -26.101 1.00 93.38 87 GLU A O 1
ATOM 739 N N . ALA A 1 88 ? 11.990 5.894 -24.828 1.00 91.94 88 ALA A N 1
ATOM 740 C CA . ALA A 1 88 ? 11.932 4.821 -25.818 1.00 91.94 88 ALA A CA 1
ATOM 741 C C . ALA A 1 88 ? 11.253 5.257 -27.131 1.00 91.94 88 ALA A C 1
ATOM 743 O O . ALA A 1 88 ? 11.671 4.857 -28.221 1.00 91.94 88 ALA A O 1
ATOM 744 N N . GLN A 1 89 ? 10.213 6.096 -27.056 1.00 92.88 89 GLN A N 1
ATOM 745 C CA . GLN A 1 89 ? 9.572 6.677 -28.239 1.00 92.88 89 GLN A CA 1
ATOM 746 C C . GLN A 1 89 ? 10.519 7.606 -29.005 1.00 92.88 89 GLN A C 1
ATOM 748 O O . GLN A 1 89 ? 10.553 7.552 -30.236 1.00 92.88 89 GLN A O 1
ATOM 753 N N . GLN A 1 90 ? 11.308 8.416 -28.295 1.00 94.12 90 GLN A N 1
ATOM 754 C CA . GLN A 1 90 ? 12.309 9.281 -28.912 1.00 94.12 90 GLN A CA 1
ATOM 755 C C . GLN A 1 90 ? 13.412 8.460 -29.590 1.00 94.12 90 GLN A C 1
ATOM 757 O O . GLN A 1 90 ? 13.740 8.710 -30.748 1.00 94.12 90 GLN A O 1
ATOM 762 N N . GLU A 1 91 ? 13.938 7.433 -28.917 1.00 92.81 91 GLU A N 1
ATOM 763 C CA . GLU A 1 91 ? 14.956 6.545 -29.488 1.00 92.81 91 GLU A CA 1
ATOM 764 C C . GLU A 1 91 ? 14.464 5.826 -30.747 1.00 92.81 91 GLU A C 1
ATOM 766 O O . GLU A 1 91 ? 15.212 5.687 -31.722 1.00 92.81 91 GLU A O 1
ATOM 771 N N . LEU A 1 92 ? 13.201 5.386 -30.745 1.00 93.00 92 LEU A N 1
ATOM 772 C CA . LEU A 1 92 ? 12.568 4.764 -31.902 1.00 93.00 92 LEU A CA 1
ATOM 773 C C . LEU A 1 92 ? 12.480 5.738 -33.080 1.00 93.00 92 LEU A C 1
ATOM 775 O O . LEU A 1 92 ? 12.766 5.353 -34.216 1.00 93.00 92 LEU A O 1
ATOM 779 N N . GLU A 1 93 ? 12.082 6.981 -32.828 1.00 94.69 93 GLU A N 1
ATOM 780 C CA . GLU A 1 93 ? 11.964 7.994 -33.873 1.00 94.69 93 GLU A CA 1
ATOM 781 C C . GLU A 1 93 ? 13.336 8.366 -34.450 1.00 94.69 93 GLU A C 1
ATOM 783 O O . GLU A 1 93 ? 13.528 8.359 -35.669 1.00 94.69 93 GLU A O 1
ATOM 788 N N . ASP A 1 94 ? 14.336 8.548 -33.589 1.00 93.75 94 ASP A N 1
ATOM 789 C CA . ASP A 1 94 ? 15.720 8.777 -34.000 1.00 93.75 94 ASP A CA 1
ATOM 790 C C . ASP A 1 94 ? 16.260 7.601 -34.834 1.00 93.75 94 ASP A C 1
ATOM 792 O O . ASP A 1 94 ? 16.951 7.792 -35.843 1.00 93.75 94 ASP A O 1
ATOM 796 N N . ALA A 1 95 ? 15.943 6.361 -34.446 1.00 92.88 95 ALA A N 1
ATOM 797 C CA . ALA A 1 95 ? 16.334 5.166 -35.188 1.00 92.88 95 ALA A CA 1
ATOM 798 C C . ALA A 1 95 ? 15.676 5.098 -36.574 1.00 92.88 95 ALA A C 1
ATOM 800 O O . ALA A 1 95 ? 16.359 4.763 -37.547 1.00 92.88 95 ALA A O 1
ATOM 801 N N . LYS A 1 96 ? 14.393 5.463 -36.692 1.00 93.62 96 LYS A N 1
ATOM 802 C CA . LYS A 1 96 ? 13.695 5.547 -37.985 1.00 93.62 96 LYS A CA 1
ATOM 803 C C . LYS A 1 96 ? 14.336 6.582 -38.901 1.00 93.62 96 LYS A C 1
ATOM 805 O O . LYS A 1 96 ? 14.626 6.265 -40.053 1.00 93.62 96 LYS A O 1
ATOM 810 N N . GLN A 1 97 ? 14.634 7.775 -38.387 1.00 92.88 97 GLN A N 1
ATOM 811 C CA . GLN A 1 97 ? 15.285 8.827 -39.172 1.00 92.88 97 GLN A CA 1
ATOM 812 C C . GLN A 1 97 ? 16.676 8.402 -39.656 1.00 92.88 97 GLN A C 1
ATOM 814 O O . GLN A 1 97 ? 17.017 8.601 -40.824 1.00 92.88 97 GLN A O 1
ATOM 819 N N . ARG A 1 98 ? 17.477 7.765 -38.789 1.00 92.12 98 ARG A N 1
ATOM 820 C CA . ARG A 1 98 ? 18.776 7.193 -39.185 1.00 92.12 98 ARG A CA 1
ATOM 821 C C . ARG A 1 98 ? 18.615 6.144 -40.278 1.00 92.12 98 ARG A C 1
ATOM 823 O O . ARG A 1 98 ? 19.364 6.168 -41.253 1.00 92.12 98 ARG A O 1
ATOM 830 N N . HIS A 1 99 ? 17.648 5.239 -40.134 1.00 90.69 99 HIS A N 1
ATOM 831 C CA . HIS A 1 99 ? 17.403 4.212 -41.138 1.00 90.69 99 HIS A CA 1
ATOM 832 C C . HIS A 1 99 ? 17.017 4.828 -42.487 1.00 90.69 99 HIS A C 1
ATOM 834 O O . HIS A 1 99 ? 17.573 4.424 -43.509 1.00 90.69 99 HIS A O 1
ATOM 840 N N . GLN A 1 100 ? 16.134 5.827 -42.484 1.00 92.38 100 GLN A N 1
ATOM 841 C CA . GLN A 1 100 ? 15.687 6.503 -43.695 1.00 92.38 100 GLN A CA 1
ATOM 842 C C . GLN A 1 100 ? 16.842 7.193 -44.429 1.00 92.38 100 GLN A C 1
ATOM 844 O O . GLN A 1 100 ? 17.015 6.959 -45.623 1.00 92.38 100 GLN A O 1
ATOM 849 N N . ARG A 1 101 ? 17.717 7.912 -43.711 1.00 90.56 101 ARG A N 1
ATOM 850 C CA . ARG A 1 101 ? 18.933 8.504 -44.302 1.00 90.56 101 ARG A CA 1
ATOM 851 C C . ARG A 1 101 ? 19.843 7.456 -44.941 1.00 90.56 101 ARG A C 1
ATOM 853 O O . ARG A 1 101 ? 20.319 7.648 -46.051 1.00 90.56 101 ARG A O 1
ATOM 860 N N . VAL A 1 102 ? 20.049 6.315 -44.278 1.00 90.94 102 VAL A N 1
ATOM 861 C CA . VAL A 1 102 ? 20.862 5.218 -44.835 1.00 90.94 102 VAL A CA 1
ATOM 862 C C . VAL A 1 102 ? 20.236 4.632 -46.106 1.00 90.94 102 VAL A C 1
ATOM 864 O O . VAL A 1 102 ? 20.963 4.226 -47.015 1.00 90.94 102 VAL A O 1
ATOM 867 N N . VAL A 1 103 ? 18.905 4.556 -46.182 1.00 90.12 103 VAL A N 1
ATOM 868 C CA . VAL A 1 103 ? 18.198 4.087 -47.383 1.00 90.12 103 VAL A CA 1
ATOM 869 C C . VAL A 1 103 ? 18.353 5.087 -48.528 1.00 90.12 103 VAL A C 1
ATOM 871 O O . VAL A 1 103 ? 18.720 4.673 -49.628 1.00 90.12 103 VAL A O 1
ATOM 874 N N . GLU A 1 104 ? 18.151 6.377 -48.265 1.00 89.31 104 GLU A N 1
ATOM 875 C CA . GLU A 1 104 ? 18.325 7.456 -49.246 1.00 89.31 104 GLU A CA 1
ATOM 876 C C . GLU A 1 104 ? 19.772 7.515 -49.764 1.00 89.31 104 GLU A C 1
ATOM 878 O O . GLU A 1 104 ? 19.996 7.514 -50.974 1.00 89.31 104 GLU A O 1
ATOM 883 N N . ASP A 1 105 ? 20.769 7.436 -48.879 1.00 86.50 105 ASP A N 1
ATOM 884 C CA . ASP A 1 105 ? 22.188 7.401 -49.258 1.00 86.50 105 ASP A CA 1
ATOM 885 C C . ASP A 1 105 ? 22.527 6.192 -50.141 1.00 86.50 105 ASP A C 1
ATOM 887 O O . ASP A 1 105 ? 23.318 6.299 -51.082 1.00 86.50 105 ASP A O 1
ATOM 891 N N . ARG A 1 106 ? 21.937 5.020 -49.862 1.00 84.12 106 ARG A N 1
ATOM 892 C CA . ARG A 1 106 ? 22.122 3.821 -50.696 1.00 84.12 106 ARG A CA 1
ATOM 893 C C . ARG A 1 106 ? 21.491 3.979 -52.075 1.00 84.12 106 ARG A C 1
ATOM 895 O O . ARG A 1 106 ? 22.092 3.532 -53.050 1.00 84.12 106 ARG A O 1
ATOM 902 N N . GLN A 1 107 ? 20.310 4.586 -52.162 1.00 82.25 107 GLN A N 1
ATOM 903 C CA . GLN A 1 107 ? 19.654 4.857 -53.443 1.00 82.25 107 GLN A CA 1
ATOM 904 C C . GLN A 1 107 ? 20.455 5.869 -54.266 1.00 82.25 107 GLN A C 1
ATOM 906 O O . GLN A 1 107 ? 20.776 5.593 -55.418 1.00 82.25 107 GLN A O 1
ATOM 911 N N . ASN A 1 108 ? 20.881 6.972 -53.650 1.00 82.44 108 ASN A N 1
ATOM 912 C CA . ASN A 1 108 ? 21.683 8.001 -54.310 1.00 82.44 108 ASN A CA 1
ATOM 913 C C . ASN A 1 108 ? 23.031 7.458 -54.807 1.00 82.44 108 ASN A C 1
ATOM 915 O O . ASN A 1 108 ? 23.466 7.805 -55.904 1.00 82.44 108 ASN A O 1
ATOM 919 N N . LYS A 1 109 ? 23.681 6.562 -54.047 1.00 78.12 109 LYS A N 1
ATOM 920 C CA . LYS A 1 109 ? 24.908 5.885 -54.498 1.00 78.12 109 LYS A CA 1
ATOM 921 C C . LYS A 1 109 ? 24.678 4.957 -55.687 1.00 78.12 109 LYS A C 1
ATOM 923 O O . LYS A 1 109 ? 25.505 4.969 -56.589 1.00 78.12 109 LYS A O 1
ATOM 928 N N . LYS A 1 110 ? 23.585 4.184 -55.704 1.00 78.31 110 LYS A N 1
ATOM 929 C CA . LYS A 1 110 ? 23.246 3.328 -56.854 1.00 78.31 110 LYS A CA 1
ATOM 930 C C . LYS A 1 110 ? 23.021 4.150 -58.120 1.00 78.31 110 LYS A C 1
ATOM 932 O O . LYS A 1 110 ? 23.660 3.876 -59.124 1.00 78.31 110 LYS A O 1
ATOM 937 N N . ILE A 1 111 ? 22.208 5.202 -58.029 1.00 75.94 111 ILE A N 1
ATOM 938 C CA . ILE A 1 111 ? 21.928 6.102 -59.158 1.00 75.94 111 ILE A CA 1
ATOM 939 C C . ILE A 1 111 ? 23.223 6.758 -59.660 1.00 75.94 111 ILE A C 1
ATOM 941 O O . ILE A 1 111 ? 23.458 6.849 -60.860 1.00 75.94 111 ILE A O 1
ATOM 945 N N . GLY A 1 112 ? 24.095 7.190 -58.743 1.00 71.88 112 GLY A N 1
ATOM 946 C CA . GLY A 1 112 ? 25.393 7.762 -59.100 1.00 71.88 112 GLY A CA 1
ATOM 947 C C . GLY A 1 112 ? 26.354 6.767 -59.762 1.00 71.88 112 GLY A C 1
ATOM 948 O O . GLY A 1 112 ? 27.150 7.181 -60.595 1.00 71.88 112 GLY A O 1
ATOM 949 N N . GLN A 1 113 ? 26.291 5.479 -59.413 1.00 72.88 113 GLN A N 1
ATOM 950 C CA . GLN A 1 113 ? 27.091 4.428 -60.054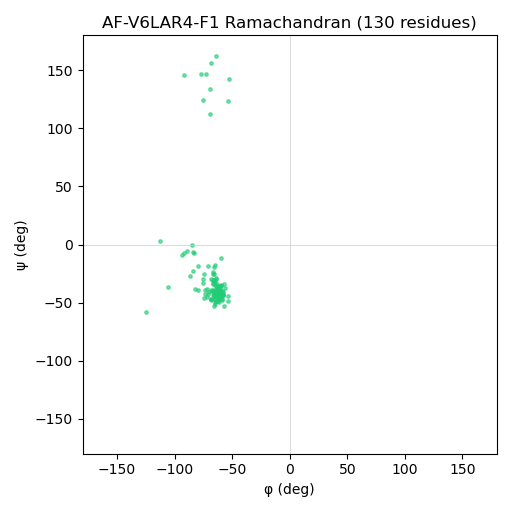 1.00 72.88 113 GLN A CA 1
ATOM 951 C C . GLN A 1 113 ? 26.564 4.090 -61.451 1.00 72.88 113 GLN A C 1
ATOM 953 O O . GLN A 1 113 ? 27.353 4.079 -62.390 1.00 72.88 113 GLN A O 1
ATOM 958 N N . GLU A 1 114 ? 25.248 3.926 -61.602 1.00 70.06 114 GLU A N 1
ATOM 959 C CA . GLU A 1 114 ? 24.596 3.685 -62.899 1.00 70.06 114 GLU A CA 1
ATOM 960 C C . GLU A 1 114 ? 24.893 4.828 -63.889 1.00 70.06 114 GLU A C 1
ATOM 962 O O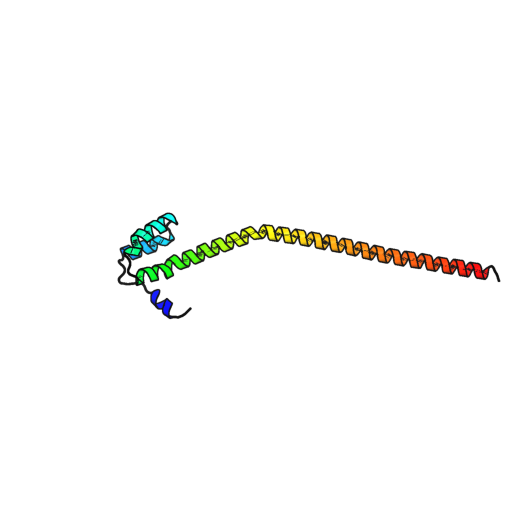 . GLU A 1 114 ? 25.309 4.585 -65.016 1.00 70.06 114 GLU A O 1
ATOM 967 N N . ALA A 1 115 ? 24.829 6.089 -63.443 1.00 69.06 115 ALA A N 1
ATOM 968 C CA . ALA A 1 115 ? 25.142 7.244 -64.291 1.00 69.06 115 ALA A CA 1
ATOM 969 C C . ALA A 1 115 ? 26.622 7.339 -64.724 1.00 69.06 115 ALA A C 1
ATOM 971 O O . ALA A 1 115 ? 26.935 7.982 -65.730 1.00 69.06 115 ALA A O 1
ATOM 972 N N . VAL A 1 116 ? 27.549 6.759 -63.952 1.00 71.62 116 VAL A N 1
ATOM 973 C CA . VAL A 1 116 ? 28.980 6.703 -64.302 1.00 71.62 116 VAL A CA 1
ATOM 974 C C . VAL A 1 116 ? 29.253 5.548 -65.265 1.00 71.62 116 VAL A C 1
ATOM 976 O O . VAL A 1 116 ? 30.052 5.715 -66.185 1.00 71.62 116 VAL A O 1
ATOM 979 N N . GLU A 1 117 ? 28.584 4.409 -65.079 1.00 70.31 117 GLU A N 1
ATOM 980 C CA . GLU A 1 117 ? 28.677 3.253 -65.975 1.00 70.31 117 GLU A CA 1
ATOM 981 C C . GLU A 1 117 ? 28.100 3.562 -67.366 1.00 70.31 117 GLU A C 1
ATOM 983 O O . GLU A 1 117 ? 28.770 3.273 -68.357 1.00 70.31 117 GLU A O 1
ATOM 988 N N . ASP A 1 118 ? 26.953 4.248 -67.452 1.00 67.62 118 ASP A N 1
ATOM 989 C CA . ASP A 1 118 ? 26.350 4.660 -68.731 1.00 67.62 118 ASP A CA 1
ATOM 990 C C . ASP A 1 118 ? 27.270 5.604 -69.528 1.00 67.62 118 ASP A C 1
ATOM 992 O O . ASP A 1 118 ? 27.491 5.411 -70.722 1.00 67.62 118 ASP A O 1
ATOM 996 N N . ARG A 1 119 ? 27.894 6.593 -68.868 1.00 66.69 119 ARG A N 1
ATOM 997 C CA . ARG A 1 119 ? 28.855 7.500 -69.531 1.00 66.69 119 ARG A CA 1
ATOM 998 C C . ARG A 1 119 ? 30.111 6.789 -70.016 1.00 66.69 119 ARG A C 1
ATOM 1000 O O . ARG A 1 119 ? 30.618 7.113 -71.083 1.00 66.69 119 ARG A O 1
ATOM 1007 N N . ALA A 1 120 ? 30.625 5.845 -69.230 1.00 68.75 120 ALA A N 1
ATOM 1008 C CA . ALA A 1 120 ? 31.800 5.080 -69.624 1.00 68.75 120 ALA A CA 1
ATOM 1009 C C . ALA A 1 120 ? 31.514 4.210 -70.860 1.00 68.75 120 ALA A C 1
ATOM 1011 O O . ALA A 1 120 ? 32.394 4.050 -71.702 1.00 68.75 120 ALA A O 1
ATOM 1012 N N . GLN A 1 121 ? 30.297 3.674 -70.995 1.00 69.31 121 GLN A N 1
ATOM 1013 C CA . GLN A 1 121 ? 29.886 2.898 -72.169 1.00 69.31 121 GLN A CA 1
ATOM 1014 C C . GLN A 1 121 ? 29.715 3.774 -73.416 1.00 69.31 121 GLN A C 1
ATOM 1016 O O . GLN A 1 121 ? 30.225 3.403 -74.473 1.00 69.31 121 GLN A O 1
ATOM 1021 N N . ASP A 1 122 ? 29.097 4.951 -73.282 1.00 69.88 122 ASP A N 1
ATOM 1022 C CA . ASP A 1 122 ? 28.962 5.924 -74.378 1.00 69.88 122 ASP A CA 1
ATOM 1023 C C . ASP A 1 122 ? 30.329 6.416 -74.891 1.00 69.88 122 ASP A C 1
ATOM 1025 O O . ASP A 1 122 ? 30.569 6.433 -76.099 1.00 69.88 122 ASP A O 1
ATOM 1029 N N . ASP A 1 123 ? 31.260 6.753 -73.990 1.00 70.62 123 ASP A N 1
ATOM 1030 C CA . ASP A 1 123 ? 32.610 7.202 -74.366 1.00 70.62 123 ASP A CA 1
ATOM 1031 C C . ASP A 1 123 ? 33.427 6.083 -75.042 1.00 70.62 123 ASP A C 1
ATOM 1033 O O . ASP A 1 123 ? 34.251 6.349 -75.920 1.00 70.62 123 ASP A O 1
ATOM 1037 N N . THR A 1 124 ? 33.191 4.822 -74.660 1.00 68.62 124 THR A N 1
ATOM 1038 C CA . THR A 1 124 ? 33.857 3.660 -75.272 1.00 68.62 124 THR A CA 1
ATOM 1039 C C . THR A 1 124 ? 33.305 3.383 -76.672 1.00 68.62 124 THR A C 1
ATOM 1041 O O . THR A 1 124 ? 34.085 3.176 -77.599 1.00 68.62 124 THR A O 1
ATOM 1044 N N . ALA A 1 125 ? 31.983 3.461 -76.856 1.00 68.12 125 ALA A N 1
ATOM 1045 C CA . ALA A 1 125 ? 31.338 3.295 -78.159 1.00 68.12 125 ALA A CA 1
ATOM 1046 C C . ALA A 1 125 ? 31.739 4.403 -79.153 1.00 68.12 125 ALA A C 1
ATOM 1048 O O . ALA A 1 125 ? 32.050 4.121 -80.309 1.00 68.12 125 ALA A O 1
ATOM 1049 N N . ALA A 1 126 ? 31.821 5.658 -78.694 1.00 67.50 126 ALA A N 1
ATOM 1050 C CA . ALA A 1 126 ? 32.262 6.783 -79.521 1.00 67.50 126 ALA A CA 1
ATOM 1051 C C . ALA A 1 126 ? 33.746 6.687 -79.934 1.00 67.50 126 ALA A C 1
ATOM 1053 O O . ALA A 1 126 ? 34.131 7.166 -81.002 1.00 67.50 126 ALA A O 1
ATOM 1054 N N . ALA A 1 127 ? 34.594 6.077 -79.099 1.00 67.12 127 ALA A N 1
ATOM 1055 C CA . ALA A 1 127 ? 36.004 5.856 -79.412 1.00 67.12 127 ALA A CA 1
ATOM 1056 C C . ALA A 1 127 ? 36.224 4.716 -80.425 1.00 67.12 127 ALA A C 1
ATOM 1058 O O . ALA A 1 127 ? 37.192 4.770 -81.186 1.00 67.12 127 ALA A O 1
ATOM 1059 N N . GLU A 1 128 ? 35.346 3.709 -80.456 1.00 67.06 128 GLU A N 1
ATOM 1060 C CA . GLU A 1 128 ? 35.392 2.621 -81.441 1.00 67.06 128 GLU A CA 1
ATOM 1061 C C . GLU A 1 128 ? 34.931 3.084 -82.836 1.00 67.06 128 GLU A C 1
ATOM 1063 O O . GLU A 1 128 ? 35.596 2.757 -83.815 1.00 67.06 128 GLU A O 1
ATOM 1068 N N . GLU A 1 129 ? 33.903 3.939 -82.944 1.00 63.59 129 GLU A N 1
ATOM 1069 C CA . GLU A 1 129 ? 33.451 4.504 -84.236 1.00 63.59 129 GLU A CA 1
ATOM 1070 C C . GLU A 1 129 ? 34.470 5.450 -84.903 1.00 63.59 129 GLU A C 1
ATOM 1072 O O . GLU A 1 129 ? 34.441 5.639 -86.116 1.00 63.59 129 GLU A O 1
ATOM 1077 N N . LEU A 1 130 ? 35.380 6.064 -84.138 1.00 60.78 130 LEU A N 1
ATOM 1078 C CA . LE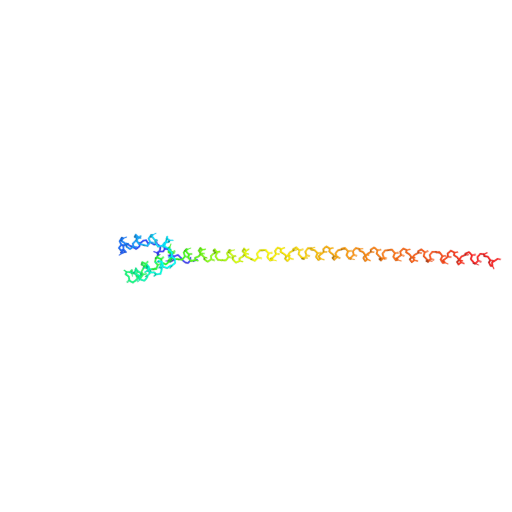U A 1 130 ? 36.418 6.963 -84.670 1.00 60.78 130 LEU A CA 1
ATOM 1079 C C . LEU A 1 130 ? 37.667 6.230 -85.189 1.00 60.78 130 LEU A C 1
ATOM 1081 O O . LEU A 1 130 ? 38.569 6.879 -85.725 1.00 60.78 130 LEU A O 1
ATOM 1085 N N . ASN A 1 131 ? 37.745 4.911 -84.995 1.00 56.66 131 ASN A N 1
ATOM 1086 C CA . ASN A 1 131 ? 38.905 4.083 -85.335 1.00 56.66 131 ASN A CA 1
ATOM 1087 C C . ASN A 1 131 ? 38.634 3.089 -86.488 1.00 56.66 131 ASN A C 1
ATOM 1089 O O . ASN A 1 131 ? 39.532 2.312 -86.826 1.00 56.66 131 ASN A O 1
ATOM 1093 N N . GLU A 1 132 ? 37.435 3.126 -87.084 1.00 51.16 132 GLU A N 1
ATOM 1094 C CA . GLU A 1 132 ? 37.052 2.446 -88.339 1.00 51.16 132 GLU A CA 1
ATOM 1095 C C . GLU A 1 132 ? 37.096 3.402 -89.546 1.00 51.16 132 GLU A C 1
ATOM 1097 O O . GLU A 1 132 ? 37.497 2.937 -90.641 1.00 51.16 132 GLU A O 1
#

Foldseek 3Di:
DDPVVVVLLDPDPPDDVVLVVLLVCLQVDDPVVNVVSCVVRVVVDDPSRNSNSCVVPVVVVCVVVVVVVVVVVVVVCVVVVVVVVVVVVVVVVVVVVVVVVVVVVVVVVVVVVVVVVVVVVVVVVVVVVVVD

Radius of gyration: 40.27 Å; Cα contacts (8 Å, |Δi|>4): 29; chains: 1; bounding box: 64×32×116 Å

Secondary structure (DSSP, 8-state):
--GGGGGGGS--TTS-HHHHHHHHHGGGS-HHHHHHHHHHHGGGS-HHHHHHHIIIIIHHHHHHHHHHHHHHHHHHHHHHHHHHHHHHHHHHHHHHHHHHHHHHHHHHHHHHHHHHHHHHHHHHHHHHHT--

Organism: NCBI:txid348837

Sequence (132 aa):
MSDQYVQYLIKDPDTPQDTHDAIALYPTLTSEEQRTWRNQWLPKMHQVAIWNFYWRILRPIEDRDGTEKVAQEIDADIPALELQLREAQQELEDAKQRHQRVVEDRQNKKIGQEAVEDRAQDDTAAAEELNE

Solvent-accessible surface area (backbone atoms only — not comparable to full-atom values): 7568 Å² total; per-residue (Å²): 132,70,77,74,61,62,69,50,70,56,82,60,84,87,56,54,67,70,56,53,56,53,56,71,50,46,85,79,44,53,78,67,54,43,52,54,47,46,70,67,47,54,84,76,48,52,72,66,50,50,52,31,45,40,65,73,49,49,47,58,48,53,54,48,57,49,50,51,51,53,49,52,55,52,62,66,47,46,64,59,51,54,48,52,51,52,50,54,52,49,53,52,51,54,49,50,53,53,50,50,51,55,52,51,54,52,51,54,49,50,55,56,48,52,60,49,52,55,50,54,51,52,56,49,54,57,55,54,68,75,75,113